Protein AF-E8T2V4-F1 (afdb_monomer_lite)

Secondary structure (DSSP, 8-state):
-HHHHHHHHHHHHHHHHHHHHHHHHHHHHHTS---HHHHHHHHHHHHHHHHHHHHHHHHHHHH-----HHHHHHHHHHHHHHHHHHHHHHHHHHTTT---HHHHHHHHHHHHHHHHHHHHHHHHHHHHHHHHHH--

Organism: Thermovibrio ammonificans (strain DSM 15698 / JCM 12110 / HB-1) (NCBI:txid648996)

Radius of gyration: 16.93 Å; chains: 1; bounding box: 42×22×57 Å

pLDDT: mean 85.55, std 8.96, range [39.84, 93.5]

Sequence (136 aa):
MRFLQGAALYLFVYLVLGLFNSAVMYTAVKFLHITPAVALGLIVVITVVGLFFGFKKSVELFFREEFSDSKLLIACIAQVIGFVVVATTVEELLAPVIKSTKLFQVASVFINFAAFFFTYWLSVRFILLRRRGEAG

Structure (mmCIF, N/CA/C/O backbone):
data_AF-E8T2V4-F1
#
_entry.id   AF-E8T2V4-F1
#
loop_
_atom_site.group_PDB
_atom_site.id
_atom_site.type_symbol
_atom_site.label_atom_id
_atom_site.label_alt_id
_atom_site.label_comp_id
_atom_site.label_asym_id
_atom_site.label_entity_id
_atom_site.label_seq_id
_atom_site.pdbx_PDB_ins_code
_atom_site.Cartn_x
_atom_site.Cartn_y
_atom_site.Cartn_z
_atom_site.occupancy
_atom_site.B_iso_or_equiv
_atom_site.auth_seq_id
_atom_site.auth_comp_id
_atom_site.auth_asym_id
_atom_site.auth_atom_id
_atom_site.pdbx_PDB_model_num
ATOM 1 N N . MET A 1 1 ? -2.095 -11.210 -20.128 1.00 61.25 1 MET A N 1
ATOM 2 C CA . MET A 1 1 ? -1.930 -12.175 -19.013 1.00 61.25 1 MET A CA 1
ATOM 3 C C . MET A 1 1 ? -0.869 -11.750 -17.999 1.00 61.25 1 MET A C 1
ATOM 5 O O . MET A 1 1 ? -1.203 -11.703 -16.827 1.00 61.25 1 MET A O 1
ATOM 9 N N . ARG A 1 2 ? 0.348 -11.360 -18.412 1.00 74.44 2 ARG A N 1
ATOM 10 C CA . ARG A 1 2 ? 1.435 -10.958 -17.488 1.00 74.44 2 ARG A CA 1
ATOM 11 C C . ARG A 1 2 ? 1.063 -9.849 -16.490 1.00 74.44 2 ARG A C 1
ATOM 13 O O . ARG A 1 2 ? 1.352 -9.976 -15.309 1.00 74.44 2 ARG A O 1
ATOM 20 N N . PHE A 1 3 ? 0.333 -8.823 -16.939 1.00 76.75 3 PHE A N 1
ATOM 21 C CA . PHE A 1 3 ? -0.168 -7.758 -16.057 1.00 76.75 3 PHE A CA 1
ATOM 22 C C . PHE A 1 3 ? -1.037 -8.293 -14.906 1.00 76.75 3 PHE A C 1
ATOM 24 O O . PHE A 1 3 ? -0.825 -7.933 -13.755 1.00 76.75 3 PHE A O 1
ATOM 31 N N . LEU A 1 4 ? -1.992 -9.179 -15.214 1.00 80.31 4 LEU A N 1
ATOM 32 C CA . LEU A 1 4 ? -2.907 -9.738 -14.217 1.00 80.31 4 LEU A CA 1
ATOM 33 C C . LEU A 1 4 ? -2.153 -10.582 -13.181 1.00 80.31 4 LEU A C 1
ATOM 35 O O . LEU A 1 4 ? -2.490 -10.542 -12.006 1.00 80.31 4 LEU A O 1
ATOM 39 N N . GLN A 1 5 ? -1.108 -11.298 -13.604 1.00 84.56 5 GLN A N 1
ATOM 40 C CA . GLN A 1 5 ? -0.259 -12.081 -12.704 1.00 84.56 5 GLN A CA 1
ATOM 41 C C . GLN A 1 5 ? 0.581 -11.185 -11.779 1.00 84.56 5 GLN A C 1
ATOM 43 O O . GLN A 1 5 ? 0.657 -11.452 -10.582 1.00 84.56 5 GLN A O 1
ATOM 48 N N . GLY A 1 6 ? 1.139 -10.085 -12.301 1.00 83.69 6 GLY A N 1
ATOM 49 C CA . GLY A 1 6 ? 1.841 -9.086 -11.489 1.00 83.69 6 GLY A CA 1
ATOM 50 C C . GLY A 1 6 ? 0.926 -8.400 -10.478 1.00 83.69 6 GLY A C 1
ATOM 51 O O . GLY A 1 6 ? 1.269 -8.309 -9.296 1.00 83.69 6 GLY A O 1
ATOM 52 N N . ALA A 1 7 ? -0.265 -7.988 -10.909 1.00 85.44 7 ALA A N 1
ATOM 53 C CA . ALA A 1 7 ? -1.263 -7.402 -10.025 1.00 85.44 7 ALA A CA 1
ATOM 54 C C . ALA A 1 7 ? -1.734 -8.396 -8.952 1.00 85.44 7 ALA A C 1
ATOM 56 O O . ALA A 1 7 ? -1.852 -8.021 -7.791 1.00 85.44 7 ALA A O 1
ATOM 57 N N . ALA A 1 8 ? -1.951 -9.665 -9.313 1.00 88.12 8 ALA A N 1
ATOM 58 C CA . ALA A 1 8 ? -2.339 -10.711 -8.371 1.00 88.12 8 ALA A CA 1
ATOM 59 C C . ALA A 1 8 ? -1.249 -10.977 -7.322 1.00 88.12 8 ALA A C 1
ATOM 61 O O . ALA A 1 8 ? -1.565 -11.064 -6.139 1.00 88.12 8 ALA A O 1
ATOM 62 N N . LEU A 1 9 ? 0.029 -11.041 -7.724 1.00 88.56 9 LEU A N 1
ATOM 63 C CA . LEU A 1 9 ? 1.143 -11.169 -6.779 1.00 88.56 9 LEU A CA 1
ATOM 64 C C . LEU A 1 9 ? 1.189 -9.972 -5.824 1.00 88.56 9 LEU A C 1
ATOM 66 O O . LEU A 1 9 ? 1.352 -10.144 -4.620 1.00 88.56 9 LEU A O 1
ATOM 70 N N . TYR A 1 10 ? 1.027 -8.758 -6.350 1.00 90.12 10 TYR A N 1
ATOM 71 C CA . TYR A 1 10 ? 1.107 -7.552 -5.535 1.00 90.12 10 TYR A CA 1
ATOM 72 C C . TYR A 1 10 ? -0.080 -7.414 -4.572 1.00 90.12 10 TYR A C 1
ATOM 74 O O . TYR A 1 10 ? 0.112 -7.090 -3.403 1.00 90.12 10 TYR A O 1
ATOM 82 N N . LEU A 1 11 ? -1.291 -7.756 -5.020 1.00 89.81 11 LEU A N 1
ATOM 83 C CA . LEU A 1 11 ? -2.476 -7.872 -4.165 1.00 89.81 11 LEU A CA 1
ATOM 84 C C . LEU A 1 11 ? -2.308 -8.946 -3.089 1.00 89.81 11 LEU A C 1
ATOM 86 O O . LEU A 1 11 ? -2.729 -8.746 -1.953 1.00 89.81 11 LEU A O 1
ATOM 90 N N . PHE A 1 12 ? -1.682 -10.074 -3.424 1.00 90.12 12 PHE A N 1
ATOM 91 C CA . PHE A 1 12 ? -1.386 -11.120 -2.452 1.00 90.12 12 PHE A CA 1
ATOM 92 C C . PHE A 1 12 ? -0.424 -10.615 -1.369 1.00 90.12 12 PHE A C 1
ATOM 94 O O . PHE A 1 12 ? -0.691 -10.801 -0.184 1.00 90.12 12 PHE A O 1
ATOM 101 N N . VAL A 1 13 ? 0.642 -9.902 -1.753 1.00 90.88 13 VAL A N 1
ATOM 102 C CA . VAL A 1 13 ? 1.554 -9.247 -0.798 1.00 90.88 13 VAL A CA 1
ATOM 103 C C . VAL A 1 13 ? 0.804 -8.238 0.073 1.00 90.88 13 VAL A C 1
ATOM 105 O O . VAL A 1 13 ? 0.971 -8.251 1.291 1.00 90.88 13 VAL A O 1
ATOM 108 N N . TYR A 1 14 ? -0.058 -7.409 -0.520 1.00 90.19 14 TYR A N 1
ATOM 109 C CA . TYR A 1 14 ? -0.887 -6.451 0.215 1.00 90.19 14 TYR A CA 1
ATOM 110 C C . TYR A 1 14 ? -1.796 -7.136 1.249 1.00 90.19 14 TYR A C 1
ATOM 112 O O . TYR A 1 14 ? -1.849 -6.704 2.399 1.00 90.19 14 TYR A O 1
ATOM 120 N N . LEU A 1 15 ? -2.451 -8.244 0.883 1.00 90.75 15 LEU A N 1
ATOM 121 C CA . LEU A 1 15 ? -3.301 -9.012 1.797 1.00 90.75 15 LEU A CA 1
ATOM 122 C C . LEU A 1 15 ? -2.500 -9.618 2.955 1.00 90.75 15 LEU A C 1
ATOM 124 O O . LEU A 1 15 ? -2.912 -9.513 4.111 1.00 90.75 15 LEU A O 1
ATOM 128 N N . VAL A 1 16 ? -1.351 -10.230 2.658 1.00 91.19 16 VAL A N 1
ATOM 129 C CA . VAL A 1 16 ? -0.470 -10.812 3.680 1.00 91.19 16 VAL A CA 1
ATOM 130 C C . VAL A 1 16 ? 0.031 -9.733 4.636 1.00 91.19 16 VAL A C 1
ATOM 132 O O . VAL A 1 16 ? -0.002 -9.942 5.847 1.00 91.19 16 VAL A O 1
ATOM 135 N N . LEU A 1 17 ? 0.424 -8.563 4.122 1.00 91.06 17 LEU A N 1
ATOM 136 C CA . LEU A 1 17 ? 0.805 -7.418 4.951 1.00 91.06 17 LEU A CA 1
ATOM 137 C C . LEU A 1 17 ? -0.362 -6.929 5.812 1.00 91.06 17 LEU A C 1
ATOM 139 O O . LEU A 1 17 ? -0.169 -6.689 6.996 1.00 91.06 17 LEU A O 1
ATOM 143 N N . GLY A 1 18 ? -1.577 -6.838 5.269 1.00 89.06 18 GLY A N 1
ATOM 144 C CA . GLY A 1 18 ? -2.765 -6.454 6.038 1.00 89.06 18 GLY A CA 1
ATOM 145 C C . GLY A 1 18 ? -3.054 -7.407 7.203 1.00 89.06 18 GLY A C 1
ATOM 146 O O . GLY A 1 18 ? -3.276 -6.965 8.333 1.00 89.06 18 GLY A O 1
ATOM 147 N N . LEU A 1 19 ? -2.981 -8.718 6.956 1.00 90.56 19 LEU A N 1
ATOM 148 C CA . LEU A 1 19 ? -3.135 -9.746 7.991 1.00 90.56 19 LEU A CA 1
ATOM 149 C C . LEU A 1 19 ? -2.016 -9.672 9.032 1.00 90.56 19 LEU A C 1
ATOM 151 O O . LEU A 1 19 ? -2.283 -9.709 10.233 1.00 90.56 19 LEU A O 1
ATOM 155 N N . PHE A 1 20 ? -0.771 -9.524 8.578 1.00 91.31 20 PHE A N 1
ATOM 156 C CA . PHE A 1 20 ? 0.385 -9.384 9.452 1.00 91.31 20 PHE A CA 1
ATOM 157 C C . PHE A 1 20 ? 0.265 -8.140 10.340 1.00 91.31 20 PHE A C 1
ATOM 159 O O . PHE A 1 20 ? 0.435 -8.233 11.551 1.00 91.31 20 PHE A O 1
ATOM 166 N N . ASN A 1 21 ? -0.130 -7.001 9.774 1.00 90.81 21 ASN A N 1
ATOM 167 C CA . ASN A 1 21 ? -0.354 -5.757 10.506 1.00 90.81 21 ASN A CA 1
ATOM 168 C C . ASN A 1 21 ? -1.439 -5.913 11.573 1.00 90.81 21 ASN A C 1
ATOM 170 O O . ASN A 1 21 ? -1.271 -5.440 12.696 1.00 90.81 21 ASN A O 1
ATOM 174 N N . SER A 1 22 ? -2.531 -6.610 11.249 1.00 87.56 22 SER A N 1
ATOM 175 C CA . SER A 1 22 ? -3.590 -6.917 12.213 1.00 87.56 22 SER A CA 1
ATOM 176 C C . SER A 1 22 ? -3.075 -7.794 13.361 1.00 87.56 22 SER A C 1
ATOM 178 O O . SER A 1 22 ? -3.313 -7.484 14.530 1.00 87.56 22 SER A O 1
ATOM 180 N N . ALA A 1 23 ? -2.295 -8.836 13.050 1.00 88.81 23 ALA A N 1
ATOM 181 C CA . ALA A 1 23 ? -1.692 -9.720 14.045 1.00 88.81 23 ALA A CA 1
ATOM 182 C C . ALA A 1 23 ? -0.679 -8.992 14.943 1.00 88.81 23 ALA A C 1
ATOM 184 O O . ALA A 1 23 ? -0.702 -9.171 16.164 1.00 88.81 23 ALA A O 1
ATOM 185 N N . VAL A 1 24 ? 0.174 -8.141 14.365 1.00 88.75 24 VAL A N 1
ATOM 186 C CA . VAL A 1 24 ? 1.134 -7.310 15.105 1.00 88.75 24 VAL A CA 1
ATOM 187 C C . VAL A 1 24 ? 0.397 -6.338 16.016 1.00 88.75 24 VAL A C 1
ATOM 189 O O . VAL A 1 24 ? 0.716 -6.277 17.199 1.00 88.75 24 VAL A O 1
ATOM 192 N N . MET A 1 25 ? -0.618 -5.631 15.511 1.00 89.88 25 MET A N 1
ATOM 193 C CA . MET A 1 25 ? -1.402 -4.685 16.309 1.00 89.88 25 MET A CA 1
ATOM 194 C C . MET A 1 25 ? -2.092 -5.383 17.486 1.00 89.88 25 MET A C 1
ATOM 196 O O . MET A 1 25 ? -1.974 -4.942 18.629 1.00 89.88 25 MET A O 1
ATOM 200 N N . TYR A 1 26 ? -2.764 -6.508 17.228 1.00 89.06 26 TYR A N 1
ATOM 201 C CA . TYR A 1 26 ? -3.408 -7.299 18.274 1.00 89.06 26 TYR A CA 1
ATOM 202 C C . TYR A 1 26 ? -2.394 -7.786 19.316 1.00 89.06 26 TYR A C 1
ATOM 204 O O . TYR A 1 26 ? -2.646 -7.686 20.516 1.00 89.06 26 TYR A O 1
ATOM 212 N N . THR A 1 27 ? -1.226 -8.259 18.874 1.00 88.00 27 THR A N 1
ATOM 213 C CA . THR A 1 27 ? -0.203 -8.797 19.776 1.00 88.00 27 THR A CA 1
ATOM 214 C C . THR A 1 27 ? 0.460 -7.705 20.616 1.00 88.00 27 THR A C 1
ATOM 216 O O . THR A 1 27 ? 0.612 -7.857 21.829 1.00 88.00 27 THR A O 1
ATOM 219 N N . ALA A 1 28 ? 0.804 -6.579 19.990 1.00 88.19 28 ALA A N 1
ATOM 220 C CA . ALA A 1 28 ? 1.444 -5.438 20.633 1.00 88.19 28 ALA A CA 1
ATOM 221 C C . ALA A 1 28 ? 0.563 -4.817 21.723 1.00 88.19 28 ALA A C 1
ATOM 223 O O . ALA A 1 28 ? 1.041 -4.546 22.824 1.00 88.19 28 ALA A O 1
ATOM 224 N N . VAL A 1 29 ? -0.730 -4.639 21.441 1.00 87.44 29 VAL A N 1
ATOM 225 C CA . VAL A 1 29 ? -1.666 -4.039 22.399 1.00 87.44 29 VAL A CA 1
ATOM 226 C C . VAL A 1 29 ? -2.045 -5.036 23.494 1.00 87.44 29 VAL A C 1
ATOM 228 O O . VAL A 1 29 ? -2.022 -4.684 24.670 1.00 87.44 29 VAL A O 1
ATOM 231 N N . LYS A 1 30 ? -2.375 -6.284 23.135 1.00 86.38 30 LYS A N 1
ATOM 232 C CA . LYS A 1 30 ? -2.931 -7.254 24.090 1.00 86.38 30 LYS A CA 1
ATOM 233 C C . LYS A 1 30 ? -1.887 -7.933 24.975 1.00 86.38 30 LYS A C 1
ATOM 235 O O . LYS A 1 30 ? -2.181 -8.200 26.134 1.00 86.38 30 LYS A O 1
ATOM 240 N N . PHE A 1 31 ? -0.708 -8.255 24.443 1.00 87.88 31 PHE A N 1
ATOM 241 C CA . PHE A 1 31 ? 0.313 -8.996 25.195 1.00 87.88 31 PHE A CA 1
ATOM 242 C C . PHE A 1 31 ? 1.447 -8.097 25.687 1.00 87.88 31 PHE A C 1
ATOM 244 O O . PHE A 1 31 ? 1.933 -8.283 26.798 1.00 87.88 31 PHE A O 1
ATOM 251 N N . LEU A 1 32 ? 1.857 -7.111 24.886 1.00 84.75 32 LEU A N 1
ATOM 252 C CA . LEU A 1 32 ? 3.028 -6.278 25.185 1.00 84.75 32 LEU A CA 1
ATOM 253 C C . LEU A 1 32 ? 2.674 -4.929 25.833 1.00 84.75 32 LEU A C 1
ATOM 255 O O . LEU A 1 32 ? 3.582 -4.218 26.249 1.00 84.75 32 LEU A O 1
ATOM 259 N N . HIS A 1 33 ? 1.383 -4.581 25.938 1.00 87.75 33 HIS A N 1
ATOM 260 C CA . HIS A 1 33 ? 0.892 -3.301 26.478 1.00 87.75 33 HIS A CA 1
ATOM 261 C C . HIS A 1 33 ? 1.558 -2.070 25.833 1.00 87.75 33 HIS A C 1
ATOM 263 O O . HIS A 1 33 ? 1.684 -1.011 26.449 1.00 87.75 33 HIS A O 1
ATOM 269 N N . ILE A 1 34 ? 1.993 -2.204 24.577 1.00 87.19 34 ILE A N 1
ATOM 270 C CA . ILE A 1 34 ? 2.617 -1.118 23.824 1.00 87.19 34 ILE A CA 1
ATOM 271 C C . ILE A 1 34 ? 1.524 -0.141 23.395 1.00 87.19 34 ILE A C 1
ATOM 273 O O . ILE A 1 34 ? 0.469 -0.543 22.900 1.00 87.19 34 ILE A O 1
ATOM 277 N N . THR A 1 35 ? 1.793 1.157 23.537 1.00 88.31 35 THR A N 1
ATOM 278 C CA . THR A 1 35 ? 0.881 2.207 23.083 1.00 88.31 35 THR A CA 1
ATOM 279 C C . THR A 1 35 ? 0.587 2.045 21.584 1.00 88.31 35 THR A C 1
ATOM 281 O O . THR A 1 35 ? 1.537 1.933 20.800 1.00 88.31 35 THR A O 1
ATOM 284 N N . PRO A 1 36 ? -0.685 2.106 21.139 1.00 85.88 36 PRO A N 1
ATOM 285 C CA . PRO A 1 36 ? -1.052 1.909 19.733 1.00 85.88 36 PRO A CA 1
ATOM 286 C C . PRO A 1 36 ? -0.260 2.781 18.750 1.00 85.88 36 PRO A C 1
ATOM 288 O O . PRO A 1 36 ? 0.077 2.329 17.662 1.00 85.88 36 PRO A O 1
ATOM 291 N N . ALA A 1 37 ? 0.108 4.002 19.150 1.00 87.56 37 ALA A N 1
ATOM 292 C CA . ALA A 1 37 ? 0.928 4.905 18.342 1.00 87.56 37 ALA A CA 1
ATOM 293 C C . ALA A 1 37 ? 2.315 4.327 17.996 1.00 87.56 37 ALA A C 1
ATOM 295 O O . ALA A 1 37 ? 2.774 4.454 16.862 1.00 87.56 37 ALA A O 1
ATOM 296 N N . VAL A 1 38 ? 2.970 3.653 18.947 1.00 86.31 38 VAL A N 1
ATOM 297 C CA . VAL A 1 38 ? 4.296 3.047 18.738 1.00 86.31 38 VAL A CA 1
ATOM 298 C C . VAL A 1 38 ? 4.180 1.820 17.831 1.00 86.31 38 VAL A C 1
ATOM 300 O O . VAL 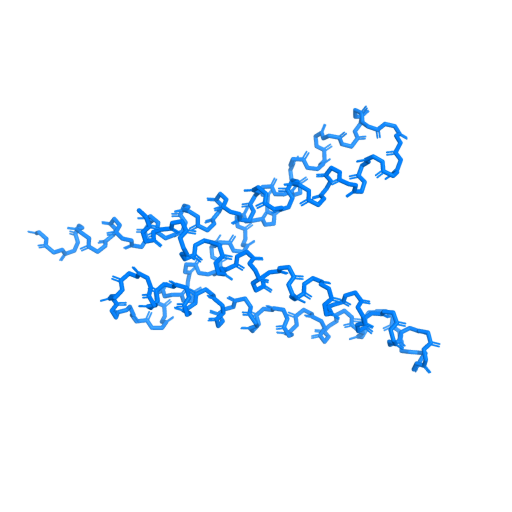A 1 38 ? 4.975 1.655 16.906 1.00 86.31 38 VAL A O 1
ATOM 303 N N . ALA A 1 39 ? 3.147 0.998 18.039 1.00 87.12 39 ALA A N 1
ATOM 304 C CA . ALA A 1 39 ? 2.861 -0.150 17.180 1.00 87.12 39 ALA A CA 1
ATOM 305 C C . ALA A 1 39 ? 2.559 0.279 15.732 1.00 87.12 39 ALA A C 1
ATOM 307 O O . ALA A 1 39 ? 3.062 -0.335 14.793 1.00 87.12 39 ALA A O 1
ATOM 308 N N . LEU A 1 40 ? 1.807 1.370 15.545 1.00 88.00 40 LEU A N 1
ATOM 309 C CA . LEU A 1 40 ? 1.534 1.949 14.228 1.00 88.00 40 LEU A CA 1
ATOM 310 C C . LEU A 1 40 ? 2.810 2.399 13.520 1.00 88.00 40 LEU A C 1
ATOM 312 O O . LEU A 1 40 ? 2.969 2.098 12.341 1.00 88.00 40 LEU A O 1
ATOM 316 N N . GLY A 1 41 ? 3.732 3.066 14.221 1.00 87.69 41 GLY A N 1
ATOM 317 C CA . GLY A 1 41 ? 5.010 3.478 13.635 1.00 87.69 41 GLY A CA 1
ATOM 318 C C . GLY A 1 41 ? 5.786 2.294 13.051 1.00 87.69 41 GLY A C 1
ATOM 319 O O . GLY A 1 41 ? 6.217 2.340 11.899 1.00 87.69 41 GLY A O 1
ATOM 320 N N . LEU A 1 42 ? 5.884 1.194 13.805 1.00 87.31 42 LEU A N 1
ATOM 321 C CA . LEU A 1 42 ? 6.525 -0.040 13.343 1.00 87.31 42 LEU A CA 1
ATOM 322 C C . LEU A 1 42 ? 5.793 -0.647 12.134 1.00 87.31 42 LEU A C 1
ATOM 324 O O . LEU A 1 42 ? 6.418 -0.997 11.132 1.00 87.31 42 LEU A O 1
ATOM 328 N N . ILE A 1 43 ? 4.464 -0.747 12.219 1.00 90.56 43 ILE A N 1
ATOM 329 C CA . ILE A 1 43 ? 3.610 -1.300 11.163 1.00 90.56 43 ILE A CA 1
ATOM 330 C C . ILE A 1 43 ? 3.772 -0.514 9.861 1.00 90.56 43 ILE A C 1
ATOM 332 O O . ILE A 1 43 ? 3.923 -1.119 8.800 1.00 90.56 43 ILE A O 1
ATOM 336 N N . VAL A 1 44 ? 3.779 0.819 9.923 1.00 88.31 44 VAL A N 1
ATOM 337 C CA . VAL A 1 44 ? 3.944 1.679 8.744 1.00 88.31 44 VAL A CA 1
ATOM 338 C C . VAL A 1 44 ? 5.281 1.403 8.069 1.00 88.31 44 VAL A C 1
ATOM 340 O O . VAL A 1 44 ? 5.309 1.181 6.860 1.00 88.31 44 VAL A O 1
ATOM 343 N N . VAL A 1 45 ? 6.374 1.343 8.834 1.00 87.81 45 VAL A N 1
ATOM 344 C CA . VAL A 1 45 ? 7.713 1.074 8.288 1.00 87.81 45 VAL A CA 1
ATOM 345 C C . VAL A 1 45 ? 7.752 -0.288 7.589 1.00 87.81 45 VAL A C 1
ATOM 347 O O . VAL A 1 45 ? 8.159 -0.372 6.431 1.00 87.81 45 VAL A O 1
ATOM 350 N N . ILE A 1 46 ? 7.266 -1.344 8.250 1.00 88.06 46 ILE A N 1
ATOM 351 C CA . ILE A 1 46 ? 7.224 -2.700 7.678 1.00 88.06 46 ILE A CA 1
ATOM 352 C C . ILE A 1 46 ? 6.361 -2.732 6.413 1.00 88.06 46 ILE A C 1
ATOM 354 O O . ILE A 1 46 ? 6.751 -3.327 5.409 1.00 88.06 46 ILE A O 1
ATOM 358 N N . THR A 1 47 ? 5.210 -2.060 6.438 1.00 89.25 47 THR A N 1
ATOM 359 C CA . THR A 1 47 ? 4.268 -2.032 5.315 1.00 89.25 47 THR A CA 1
ATOM 360 C C . THR A 1 47 ? 4.860 -1.314 4.113 1.00 89.25 47 THR A C 1
ATOM 362 O O . THR A 1 47 ? 4.804 -1.847 3.012 1.00 89.25 47 THR A O 1
ATOM 365 N N . VAL A 1 48 ? 5.464 -0.139 4.300 1.00 88.62 48 VAL A N 1
ATOM 366 C CA . VAL A 1 48 ? 6.077 0.630 3.204 1.00 88.62 48 VAL A CA 1
ATOM 367 C C . VAL A 1 48 ? 7.201 -0.170 2.549 1.00 88.62 48 VAL A C 1
ATOM 369 O O . VAL A 1 48 ? 7.253 -0.271 1.323 1.00 88.62 48 VAL A O 1
ATOM 372 N N . VAL A 1 49 ? 8.063 -0.791 3.356 1.00 89.94 49 VAL A N 1
ATOM 373 C CA . VAL A 1 49 ? 9.154 -1.634 2.853 1.00 89.94 49 VAL A CA 1
ATOM 374 C C . VAL A 1 49 ? 8.599 -2.852 2.108 1.00 89.94 49 VAL A C 1
ATOM 376 O O . VAL A 1 49 ? 9.000 -3.119 0.974 1.00 89.94 49 VAL A O 1
ATOM 379 N N . GLY A 1 50 ? 7.640 -3.564 2.703 1.00 90.81 50 GLY A N 1
ATOM 380 C CA . GLY A 1 50 ? 7.011 -4.737 2.098 1.00 90.81 50 GLY A CA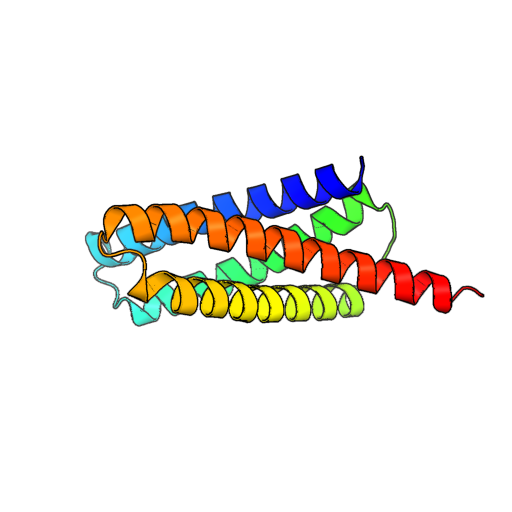 1
ATOM 381 C C . GLY A 1 50 ? 6.294 -4.420 0.785 1.00 90.81 50 GLY A C 1
ATOM 382 O O . GLY A 1 50 ? 6.425 -5.169 -0.184 1.00 90.81 50 GLY A O 1
ATOM 383 N N . LEU A 1 51 ? 5.597 -3.284 0.718 1.00 91.81 51 LEU A N 1
ATOM 384 C CA . LEU A 1 51 ? 4.944 -2.804 -0.497 1.00 91.81 51 LEU A CA 1
ATOM 385 C C . LEU A 1 51 ? 5.958 -2.473 -1.587 1.00 91.81 51 LEU A C 1
ATOM 387 O O . LEU A 1 51 ? 5.789 -2.921 -2.717 1.00 91.81 51 LEU A O 1
ATOM 391 N N . PHE A 1 52 ? 7.048 -1.773 -1.266 1.00 91.56 52 PHE A N 1
ATOM 392 C CA . PHE A 1 52 ? 8.075 -1.469 -2.261 1.00 91.56 52 PHE A CA 1
ATOM 393 C C . PHE A 1 52 ? 8.703 -2.740 -2.849 1.00 91.56 52 PHE A C 1
ATOM 395 O O . PHE A 1 52 ? 8.783 -2.885 -4.071 1.00 91.56 52 PHE A O 1
ATOM 402 N N . PHE A 1 53 ? 9.093 -3.699 -2.003 1.00 90.75 53 PHE A N 1
ATOM 403 C CA . PHE A 1 53 ? 9.645 -4.970 -2.479 1.00 90.75 53 PHE A CA 1
ATOM 404 C C . PHE A 1 53 ? 8.618 -5.797 -3.259 1.00 90.75 53 PHE A C 1
ATOM 406 O O . PHE A 1 53 ? 8.962 -6.374 -4.292 1.00 90.75 53 PHE A O 1
ATOM 413 N N . GLY A 1 54 ? 7.358 -5.820 -2.815 1.00 89.94 54 GLY A N 1
ATOM 414 C CA . GLY A 1 54 ? 6.261 -6.473 -3.528 1.00 89.94 54 GLY A CA 1
ATOM 415 C C . GLY A 1 54 ? 6.024 -5.864 -4.909 1.00 89.94 54 GLY A C 1
ATOM 416 O O . GLY A 1 54 ? 5.899 -6.595 -5.892 1.00 89.94 54 GLY A O 1
ATOM 417 N N . PHE A 1 55 ? 6.032 -4.534 -5.001 1.00 89.56 55 PHE A N 1
ATOM 418 C CA . PHE A 1 55 ? 5.888 -3.797 -6.252 1.00 89.56 55 PHE A CA 1
ATOM 419 C C . PHE A 1 55 ? 7.058 -4.086 -7.194 1.00 89.56 55 PHE A C 1
ATOM 421 O O . PHE A 1 55 ? 6.844 -4.495 -8.336 1.00 89.56 55 PHE A O 1
ATOM 428 N N . LYS A 1 56 ? 8.297 -3.958 -6.699 1.00 89.75 56 LYS A N 1
ATOM 429 C CA . LYS A 1 56 ? 9.519 -4.259 -7.455 1.00 89.75 56 LYS A CA 1
ATOM 430 C C . LYS A 1 56 ? 9.488 -5.683 -8.005 1.00 89.75 56 LYS A C 1
ATOM 432 O O . LYS A 1 56 ? 9.628 -5.869 -9.211 1.00 89.75 56 LYS A O 1
ATOM 437 N N . LYS A 1 57 ? 9.213 -6.684 -7.161 1.00 88.75 57 LYS A N 1
ATOM 438 C CA . LYS A 1 57 ? 9.146 -8.088 -7.595 1.00 88.75 57 LYS A CA 1
ATOM 439 C C . LYS A 1 57 ? 8.018 -8.363 -8.574 1.00 88.75 57 LYS A C 1
ATOM 441 O O . LYS A 1 57 ? 8.218 -9.109 -9.528 1.00 88.75 57 LYS A O 1
ATOM 446 N N . SER A 1 58 ? 6.862 -7.739 -8.383 1.00 89.12 58 SER A N 1
ATOM 447 C CA . SER A 1 58 ? 5.750 -7.818 -9.324 1.00 89.12 58 SER A CA 1
ATOM 448 C C . SER A 1 58 ? 6.132 -7.292 -10.714 1.00 89.12 58 SER A C 1
ATOM 450 O O . SER A 1 58 ? 5.840 -7.936 -11.724 1.00 89.12 58 SER A O 1
ATOM 452 N N . VAL A 1 59 ? 6.836 -6.160 -10.784 1.00 85.88 59 VAL A N 1
ATOM 453 C CA . VAL A 1 59 ? 7.263 -5.586 -12.063 1.00 85.88 59 VAL A CA 1
ATOM 454 C C . VAL A 1 59 ? 8.383 -6.416 -12.706 1.00 85.88 59 VAL A C 1
ATOM 456 O O . VAL A 1 59 ? 8.258 -6.810 -13.865 1.00 85.88 59 VAL A O 1
ATOM 459 N N . GLU A 1 60 ? 9.436 -6.753 -11.957 1.00 84.69 60 GLU A N 1
ATOM 460 C CA . GLU A 1 60 ? 10.581 -7.541 -12.446 1.00 84.69 60 GLU A CA 1
ATOM 461 C C . GLU A 1 60 ? 10.146 -8.891 -13.035 1.00 84.69 60 GLU A C 1
ATOM 463 O O . GLU A 1 60 ? 10.510 -9.243 -14.161 1.00 84.69 60 GLU A O 1
ATOM 468 N N . LEU A 1 61 ? 9.333 -9.645 -12.287 1.00 81.75 61 LEU A N 1
ATOM 469 C CA . LEU A 1 61 ? 9.009 -11.032 -12.617 1.00 81.75 61 LEU A CA 1
ATOM 470 C C . LEU A 1 61 ? 8.096 -11.142 -13.845 1.00 81.75 61 LEU A C 1
ATOM 472 O O . LEU A 1 61 ? 8.229 -12.072 -14.645 1.00 81.75 61 LEU A O 1
ATOM 476 N N . PHE A 1 62 ? 7.171 -10.193 -14.011 1.00 81.19 62 PHE A N 1
ATOM 477 C CA . PHE A 1 62 ? 6.124 -10.286 -15.028 1.00 81.19 62 PHE A CA 1
ATOM 478 C C . PHE A 1 62 ? 6.326 -9.367 -16.226 1.00 81.19 62 PHE A C 1
ATOM 480 O O . PHE A 1 62 ? 5.798 -9.669 -17.298 1.00 81.19 62 PHE A O 1
ATOM 487 N N . PHE A 1 63 ? 7.112 -8.299 -16.106 1.00 73.12 63 PHE A N 1
ATOM 488 C CA . PHE A 1 63 ? 7.418 -7.433 -17.243 1.00 73.12 63 PHE A CA 1
ATOM 489 C C . PHE A 1 63 ? 8.779 -7.749 -17.865 1.00 73.12 63 PHE A C 1
ATOM 491 O O . PHE A 1 63 ? 8.962 -7.424 -19.032 1.00 73.12 63 PHE A O 1
ATOM 498 N N . ARG A 1 64 ? 9.669 -8.492 -17.173 1.00 65.62 64 ARG A N 1
ATOM 499 C CA . ARG A 1 64 ? 11.032 -8.832 -17.646 1.00 65.62 64 ARG A CA 1
ATOM 500 C C . ARG A 1 64 ? 11.802 -7.602 -18.144 1.00 65.62 64 ARG A C 1
ATOM 502 O O . ARG A 1 64 ? 12.590 -7.684 -19.081 1.00 65.62 64 ARG A O 1
ATOM 509 N N . GLU A 1 65 ? 11.530 -6.456 -17.537 1.00 67.56 65 GLU A N 1
ATOM 510 C CA . GLU A 1 65 ? 12.167 -5.188 -17.852 1.00 67.56 65 GLU A CA 1
ATOM 511 C C . GLU A 1 65 ? 12.969 -4.744 -16.632 1.00 67.56 65 GLU A C 1
ATOM 513 O O . GLU A 1 65 ? 12.431 -4.651 -15.527 1.00 67.56 65 GLU A O 1
ATOM 518 N N . GLU A 1 66 ? 14.257 -4.476 -16.836 1.00 67.19 66 GLU A N 1
ATOM 519 C CA . GLU A 1 66 ? 15.093 -3.841 -15.824 1.00 67.19 66 GLU A CA 1
ATOM 520 C C . GLU A 1 66 ? 14.761 -2.350 -15.783 1.00 67.19 66 GLU A C 1
ATOM 522 O O . GLU A 1 66 ? 15.124 -1.571 -16.668 1.00 67.19 66 GLU A O 1
ATOM 527 N N . PHE A 1 67 ? 14.017 -1.955 -14.755 1.00 75.00 67 PHE A N 1
ATOM 528 C CA . PHE A 1 67 ? 13.814 -0.555 -14.418 1.00 75.00 67 PHE A CA 1
ATOM 529 C C . PHE A 1 67 ? 14.827 -0.139 -13.357 1.00 75.00 67 PHE A C 1
ATOM 531 O O . PHE A 1 67 ? 15.121 -0.894 -12.436 1.00 75.00 67 PHE A O 1
ATOM 538 N N . SER A 1 68 ? 15.322 1.095 -13.457 1.00 82.69 68 SER A N 1
ATOM 539 C CA . SER A 1 68 ? 16.108 1.699 -12.380 1.00 82.69 68 SER A CA 1
ATOM 540 C C . SER A 1 68 ? 15.289 1.746 -11.085 1.00 82.69 68 SER A C 1
ATOM 542 O O . SER A 1 68 ? 14.115 2.137 -11.105 1.00 82.69 68 SER A O 1
ATOM 544 N N . ASP A 1 69 ? 15.929 1.417 -9.961 1.00 82.62 69 ASP A N 1
ATOM 545 C CA . ASP A 1 69 ? 15.317 1.432 -8.628 1.00 82.62 69 ASP A CA 1
ATOM 546 C C . ASP A 1 69 ? 14.654 2.777 -8.301 1.00 82.62 69 ASP A C 1
ATOM 548 O O . ASP A 1 69 ? 13.571 2.805 -7.718 1.00 82.62 69 ASP A O 1
ATOM 552 N N . SER A 1 70 ? 15.223 3.898 -8.756 1.00 84.75 70 SER A N 1
ATOM 553 C CA . SER A 1 70 ? 14.634 5.227 -8.560 1.00 84.75 70 SER A CA 1
ATOM 554 C C . SER A 1 70 ? 13.306 5.401 -9.306 1.00 84.75 70 SER A C 1
ATOM 556 O O . SER A 1 70 ? 12.365 5.975 -8.760 1.00 84.75 70 SER A O 1
ATOM 558 N N . LYS A 1 71 ? 13.190 4.880 -10.539 1.00 84.69 71 LYS A N 1
ATOM 559 C CA . LYS A 1 71 ? 11.938 4.940 -11.319 1.00 84.69 71 LYS A CA 1
ATOM 560 C C . LYS A 1 71 ? 10.855 4.067 -10.669 1.00 84.69 71 LYS A C 1
ATOM 562 O O . LYS A 1 71 ? 9.707 4.499 -10.571 1.00 84.69 71 LYS A O 1
ATOM 567 N N . LEU A 1 72 ? 11.224 2.876 -10.185 1.00 87.06 72 LEU A N 1
ATOM 568 C CA . LEU A 1 72 ? 10.313 1.981 -9.459 1.00 87.06 72 LEU A CA 1
ATOM 569 C C . LEU A 1 72 ? 9.844 2.592 -8.138 1.00 87.06 72 LEU A C 1
ATOM 571 O O . LEU A 1 72 ? 8.658 2.522 -7.826 1.00 87.06 72 LEU A O 1
ATOM 575 N N . LEU A 1 73 ? 10.749 3.230 -7.393 1.00 88.12 73 LEU A N 1
ATOM 576 C CA . LEU A 1 73 ? 10.426 3.893 -6.133 1.00 88.12 73 LEU A CA 1
ATOM 577 C C . LEU A 1 73 ? 9.421 5.025 -6.340 1.00 88.12 73 LEU A C 1
ATOM 579 O O . LEU A 1 73 ? 8.400 5.057 -5.660 1.00 88.12 73 LEU A O 1
ATOM 583 N N . ILE A 1 74 ? 9.658 5.908 -7.315 1.00 87.94 74 ILE A N 1
ATOM 584 C CA . ILE A 1 74 ? 8.738 7.012 -7.626 1.00 87.94 74 ILE A CA 1
ATOM 585 C C . ILE A 1 74 ? 7.356 6.476 -8.011 1.00 87.94 74 ILE A C 1
ATOM 587 O O . ILE A 1 74 ? 6.342 6.994 -7.548 1.00 87.94 74 ILE A O 1
ATOM 591 N N . ALA A 1 75 ? 7.295 5.421 -8.824 1.00 89.19 75 ALA A N 1
ATOM 592 C CA . ALA A 1 75 ? 6.023 4.837 -9.230 1.00 89.19 75 ALA A CA 1
ATOM 593 C C . ALA A 1 75 ? 5.291 4.123 -8.087 1.00 89.19 75 ALA A C 1
ATOM 595 O O . ALA A 1 75 ? 4.064 4.193 -8.018 1.00 89.19 75 ALA A O 1
ATOM 596 N N . CYS A 1 76 ? 6.029 3.472 -7.186 1.00 90.94 76 CYS A N 1
ATOM 597 C CA . CYS A 1 76 ? 5.479 2.887 -5.969 1.00 90.94 76 CYS A CA 1
ATOM 598 C C . CYS A 1 76 ? 4.924 3.978 -5.044 1.00 90.94 76 CYS A C 1
ATOM 600 O O . CYS A 1 76 ? 3.811 3.848 -4.549 1.00 90.94 76 CYS A O 1
ATOM 602 N N . ILE A 1 77 ? 5.649 5.085 -4.854 1.00 90.00 77 ILE A N 1
ATOM 603 C CA . ILE A 1 77 ? 5.180 6.229 -4.059 1.00 90.00 77 ILE A CA 1
ATOM 604 C C . ILE A 1 77 ? 3.912 6.823 -4.681 1.00 90.00 77 ILE A C 1
ATOM 606 O O . ILE A 1 77 ? 2.913 6.997 -3.987 1.00 90.00 77 ILE A O 1
ATOM 610 N N . ALA A 1 78 ? 3.911 7.069 -5.993 1.00 90.31 78 ALA A N 1
ATOM 611 C CA . ALA A 1 78 ? 2.736 7.563 -6.707 1.00 90.31 78 ALA A CA 1
ATOM 612 C C . ALA A 1 78 ? 1.546 6.595 -6.599 1.00 90.31 78 ALA A C 1
ATOM 614 O O . ALA A 1 78 ? 0.412 7.032 -6.413 1.00 90.31 78 ALA A O 1
ATOM 615 N N . GLN A 1 79 ? 1.808 5.284 -6.656 1.00 92.56 79 GLN A N 1
ATOM 616 C CA . GLN A 1 79 ? 0.793 4.251 -6.464 1.00 92.56 79 GLN A CA 1
ATOM 617 C C . GLN A 1 79 ? 0.197 4.311 -5.060 1.00 92.56 79 GLN A C 1
ATOM 619 O O . GLN A 1 79 ? -1.020 4.302 -4.938 1.00 92.56 79 GLN A O 1
ATOM 624 N N . VAL A 1 80 ? 1.028 4.384 -4.017 1.00 90.44 80 VAL A N 1
ATOM 625 C CA . VAL A 1 80 ? 0.577 4.426 -2.619 1.00 90.44 80 VAL A CA 1
ATOM 626 C C . VAL A 1 80 ? -0.212 5.703 -2.337 1.00 90.44 80 VAL A C 1
ATOM 628 O O . VAL A 1 80 ? -1.282 5.628 -1.744 1.00 90.44 80 VAL A O 1
ATOM 631 N N . ILE A 1 81 ? 0.260 6.862 -2.805 1.00 91.75 81 ILE A N 1
ATOM 632 C CA . ILE A 1 81 ? -0.467 8.131 -2.658 1.00 91.75 81 ILE A CA 1
ATOM 633 C C . ILE A 1 81 ? -1.813 8.053 -3.385 1.00 91.75 81 ILE A C 1
ATOM 635 O O . ILE A 1 81 ? -2.848 8.360 -2.798 1.00 91.75 81 ILE A O 1
ATOM 639 N N . GLY A 1 82 ? -1.815 7.598 -4.642 1.00 91.56 82 GLY A N 1
ATOM 640 C CA . GLY A 1 82 ? -3.041 7.433 -5.419 1.00 91.56 82 GLY A CA 1
ATOM 641 C C . GLY A 1 82 ? -4.005 6.440 -4.774 1.00 91.56 82 GLY A C 1
ATOM 642 O O . GLY A 1 82 ? -5.204 6.689 -4.738 1.00 91.56 82 GLY A O 1
ATOM 643 N N . PHE A 1 83 ? -3.486 5.341 -4.226 1.00 93.50 83 PHE A N 1
ATOM 644 C CA . PHE A 1 83 ? -4.260 4.359 -3.474 1.00 93.50 83 PHE A CA 1
ATOM 645 C C . PHE A 1 83 ? -4.952 5.000 -2.278 1.00 93.50 83 PHE A C 1
ATOM 647 O O . PHE A 1 83 ? -6.168 4.881 -2.177 1.00 93.50 83 PHE A O 1
ATOM 654 N N . VAL A 1 84 ? -4.201 5.701 -1.423 1.00 91.50 84 VAL A N 1
ATOM 655 C CA . VAL A 1 84 ? -4.757 6.353 -0.233 1.00 91.50 84 VAL A CA 1
ATOM 656 C C . VAL A 1 84 ? -5.853 7.329 -0.639 1.00 91.50 84 VAL A C 1
ATOM 658 O O . VAL A 1 84 ? -6.966 7.201 -0.151 1.00 91.50 84 VAL A O 1
ATOM 661 N N . VAL A 1 85 ? -5.578 8.229 -1.587 1.00 93.44 85 VAL A N 1
ATOM 662 C CA . VAL A 1 85 ? -6.552 9.238 -2.031 1.00 93.44 85 VAL A CA 1
ATOM 663 C C . VAL A 1 85 ? -7.818 8.594 -2.601 1.00 93.44 85 VAL A C 1
ATOM 665 O O . VAL A 1 85 ? -8.923 8.995 -2.244 1.00 93.44 85 VAL A O 1
ATOM 668 N N . VAL A 1 86 ? -7.687 7.600 -3.485 1.00 92.44 86 VAL A N 1
ATOM 669 C CA . VAL A 1 86 ? -8.847 6.945 -4.111 1.00 92.44 86 VAL A CA 1
ATOM 670 C C . VAL A 1 86 ? -9.648 6.157 -3.080 1.00 92.44 86 VAL A C 1
ATOM 672 O O . VAL A 1 86 ? -10.871 6.269 -3.057 1.00 92.44 86 VAL A O 1
ATOM 675 N N . ALA A 1 87 ? -8.980 5.382 -2.224 1.00 92.00 87 ALA A N 1
ATOM 676 C CA . ALA A 1 87 ? -9.647 4.581 -1.209 1.00 92.00 87 ALA A CA 1
ATOM 677 C C . ALA A 1 87 ? -10.401 5.466 -0.210 1.00 92.00 87 ALA A C 1
ATOM 679 O O . ALA A 1 87 ? -11.599 5.262 -0.023 1.00 92.00 87 ALA A O 1
ATOM 680 N N . THR A 1 88 ? -9.752 6.493 0.352 1.00 91.19 88 THR A N 1
ATOM 681 C CA . THR A 1 88 ? -10.391 7.389 1.328 1.00 91.19 88 THR A CA 1
ATOM 682 C C . THR A 1 88 ? -11.548 8.162 0.710 1.00 91.19 88 THR A C 1
ATOM 684 O O . THR A 1 88 ? -12.618 8.217 1.302 1.00 91.19 88 THR A O 1
ATOM 687 N N . THR A 1 89 ? -11.387 8.684 -0.511 1.00 93.00 89 THR A N 1
ATOM 688 C CA . THR A 1 89 ? -12.464 9.412 -1.204 1.00 93.00 89 THR A CA 1
ATOM 689 C C . THR A 1 89 ? -13.686 8.518 -1.414 1.00 93.00 89 THR A C 1
ATOM 691 O O . THR A 1 89 ? -14.817 8.931 -1.170 1.00 93.00 89 THR A O 1
ATOM 694 N N . VAL A 1 90 ? -13.483 7.276 -1.862 1.00 91.56 90 VAL A N 1
ATOM 695 C CA . VAL A 1 90 ? -14.590 6.339 -2.098 1.00 91.56 90 VAL A CA 1
ATOM 696 C C . VAL A 1 90 ? -15.252 5.927 -0.781 1.00 91.56 90 VAL A C 1
ATOM 698 O O . VAL A 1 90 ? -16.480 5.867 -0.713 1.00 91.56 90 VAL A O 1
ATOM 701 N N . GLU A 1 91 ? -14.472 5.683 0.272 1.00 90.56 91 GLU A N 1
ATOM 702 C CA . GLU A 1 91 ? -14.996 5.364 1.604 1.00 90.56 91 GLU A CA 1
ATOM 703 C C . GLU A 1 91 ? -15.805 6.519 2.206 1.00 90.56 91 GLU A C 1
ATOM 705 O O . GLU A 1 91 ? -16.904 6.282 2.706 1.00 90.56 91 GLU A O 1
ATOM 710 N N . GLU A 1 92 ? -15.327 7.761 2.109 1.00 90.94 92 GLU A N 1
ATOM 711 C CA . GLU A 1 92 ? -16.035 8.954 2.593 1.00 90.94 92 GLU A CA 1
ATOM 712 C C . GLU A 1 92 ? -17.369 9.167 1.869 1.00 90.94 92 GLU A C 1
ATOM 714 O O . GLU A 1 92 ? -18.376 9.491 2.501 1.00 90.94 92 GLU A O 1
ATOM 719 N N . LEU A 1 93 ? -17.411 8.920 0.557 1.00 91.38 93 LEU A N 1
ATOM 720 C CA . LEU A 1 93 ? -18.643 9.005 -0.233 1.00 91.38 93 LEU A CA 1
ATOM 721 C C . LEU A 1 93 ? -19.657 7.908 0.132 1.00 91.38 93 LEU A C 1
ATOM 723 O O . LEU A 1 93 ? -20.866 8.132 0.056 1.00 91.38 93 LEU A O 1
ATOM 727 N N . LEU A 1 94 ? -19.185 6.724 0.532 1.00 87.94 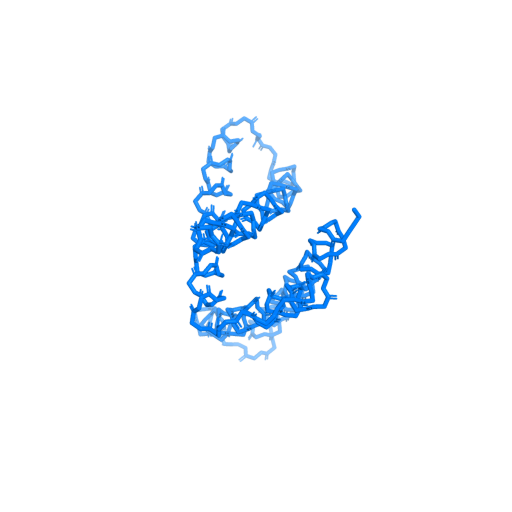94 LEU A N 1
ATOM 728 C CA . LEU A 1 94 ? -20.029 5.580 0.900 1.00 87.94 94 LEU A CA 1
ATOM 729 C C . LEU A 1 94 ? -20.440 5.571 2.378 1.00 87.94 94 LEU A C 1
ATOM 731 O O . LEU A 1 94 ? -21.479 4.993 2.713 1.00 87.94 94 LEU A O 1
ATOM 735 N N . ALA A 1 95 ? -19.679 6.229 3.253 1.00 87.38 95 ALA A N 1
ATOM 736 C CA . ALA A 1 95 ? -19.956 6.342 4.682 1.00 87.38 95 ALA A CA 1
ATOM 737 C C . ALA A 1 95 ? -21.390 6.811 5.017 1.00 87.38 95 ALA A C 1
ATOM 739 O O . ALA A 1 95 ? -22.035 6.161 5.841 1.00 87.38 95 ALA A O 1
ATOM 740 N N . PRO A 1 96 ? -21.960 7.862 4.384 1.00 87.94 96 PRO A N 1
ATOM 741 C CA . PRO A 1 96 ? -23.331 8.285 4.682 1.00 87.94 96 PRO A CA 1
ATOM 742 C C . PRO A 1 96 ? -24.402 7.314 4.156 1.00 87.94 96 PRO A C 1
ATOM 744 O O . PRO A 1 96 ? -25.541 7.338 4.624 1.00 87.94 96 PRO A O 1
ATOM 747 N N . VAL A 1 97 ? -24.060 6.456 3.190 1.00 88.38 97 VAL A N 1
ATOM 748 C CA . VAL A 1 97 ? -25.001 5.526 2.546 1.00 88.38 97 VAL A CA 1
ATOM 749 C C . VAL A 1 97 ? -25.153 4.240 3.363 1.00 88.38 97 VAL A C 1
ATOM 751 O O . VAL A 1 97 ? -26.250 3.684 3.464 1.00 88.38 97 VAL A O 1
ATOM 754 N N . ILE A 1 98 ? -24.071 3.764 3.985 1.00 86.06 98 ILE A N 1
ATOM 755 C CA . ILE A 1 98 ? -24.047 2.485 4.702 1.00 86.06 98 ILE A CA 1
ATOM 756 C C . ILE A 1 98 ? -24.212 2.712 6.209 1.00 86.06 98 ILE A C 1
ATOM 758 O O . ILE A 1 98 ? -23.259 2.978 6.932 1.00 86.06 98 ILE A O 1
ATOM 762 N N . LYS A 1 99 ? -25.433 2.513 6.720 1.00 83.31 99 LYS A N 1
ATOM 763 C CA . LYS A 1 99 ? -25.741 2.673 8.159 1.00 83.31 99 LYS A CA 1
ATOM 764 C C . LYS A 1 99 ? -25.177 1.566 9.059 1.00 83.31 99 LYS A C 1
ATOM 766 O O . LYS A 1 99 ? -25.080 1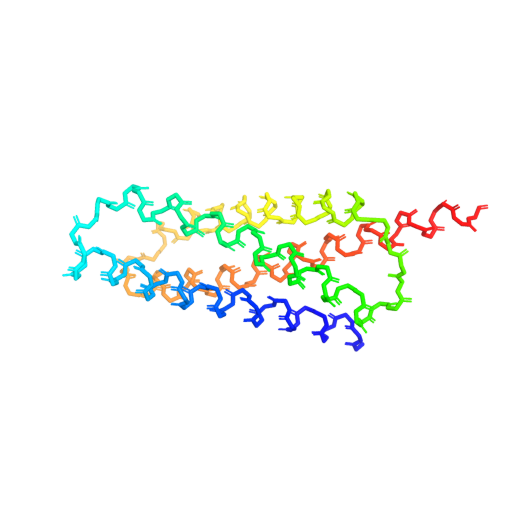.745 10.268 1.00 83.31 99 LYS A O 1
ATOM 771 N N . SER A 1 100 ? -24.858 0.399 8.498 1.00 89.00 100 SER A N 1
ATOM 772 C CA . SER A 1 100 ? -24.365 -0.751 9.262 1.00 89.00 100 SER A CA 1
ATOM 773 C C . SER A 1 100 ? -22.841 -0.796 9.265 1.00 89.00 100 SER A C 1
ATOM 775 O O . SER A 1 100 ? -22.211 -0.962 8.222 1.00 89.00 100 SER A O 1
ATOM 777 N N . THR A 1 101 ? -22.250 -0.733 10.457 1.00 85.31 101 THR A N 1
ATOM 778 C CA . THR A 1 101 ? -20.793 -0.756 10.661 1.00 85.31 101 THR A CA 1
ATOM 779 C C . THR A 1 101 ? -20.130 -2.022 10.121 1.00 85.31 101 THR A C 1
ATOM 781 O O . THR A 1 101 ? -19.055 -1.945 9.532 1.00 85.31 101 THR A O 1
ATOM 784 N N . LYS A 1 102 ? -20.776 -3.189 10.247 1.00 86.50 102 LYS A N 1
ATOM 785 C CA . LYS A 1 102 ? -20.248 -4.457 9.708 1.00 86.50 102 LYS A CA 1
ATOM 786 C C . LYS A 1 102 ? -20.227 -4.473 8.180 1.00 86.50 102 LYS A C 1
ATOM 788 O O . LYS A 1 102 ? -19.247 -4.904 7.583 1.00 86.50 102 LYS A O 1
ATOM 793 N N . LEU A 1 103 ? -21.300 -3.991 7.548 1.00 87.38 103 LEU A N 1
ATOM 794 C CA . LEU A 1 103 ? -21.373 -3.874 6.088 1.00 87.38 103 LEU A CA 1
ATOM 795 C C . LEU A 1 103 ? -20.345 -2.870 5.567 1.00 87.38 103 LEU A C 1
ATOM 797 O O . LEU A 1 103 ? -19.699 -3.146 4.562 1.00 87.38 103 LEU A O 1
ATOM 801 N N . PHE A 1 104 ? -20.146 -1.757 6.279 1.00 89.62 104 PHE A N 1
ATOM 802 C CA . PHE A 1 104 ? -19.130 -0.770 5.929 1.00 89.62 104 PHE A CA 1
ATOM 803 C C . PHE A 1 104 ? -17.713 -1.348 6.022 1.00 89.62 104 PHE A C 1
ATOM 805 O O . PHE A 1 104 ? -16.929 -1.162 5.101 1.00 89.62 104 PHE A O 1
ATOM 812 N N . GLN A 1 105 ? -17.396 -2.123 7.066 1.00 86.06 105 GLN A N 1
ATOM 813 C CA . GLN A 1 105 ? -16.097 -2.802 7.180 1.00 86.06 105 GLN A CA 1
ATOM 814 C C . GLN A 1 105 ? -15.837 -3.766 6.018 1.00 86.06 105 GLN A C 1
ATOM 816 O O . GLN A 1 105 ? -14.758 -3.750 5.432 1.00 86.06 105 GLN A O 1
ATOM 821 N N . VAL A 1 106 ? -16.825 -4.588 5.657 1.00 87.81 106 VAL A N 1
ATOM 822 C CA . VAL A 1 106 ? -16.691 -5.514 4.524 1.00 87.81 106 VAL A CA 1
ATOM 823 C C . VAL A 1 106 ? -16.529 -4.740 3.212 1.00 87.81 106 VAL A C 1
ATOM 825 O O . VAL A 1 106 ? -15.635 -5.048 2.428 1.00 87.81 106 VAL A O 1
ATOM 828 N N . ALA A 1 107 ? -17.343 -3.704 2.989 1.00 88.62 107 ALA A N 1
ATOM 829 C CA . ALA A 1 107 ? -17.251 -2.852 1.806 1.00 88.62 107 ALA A CA 1
ATOM 830 C C . ALA A 1 107 ? -15.889 -2.147 1.709 1.00 88.62 107 ALA A C 1
ATOM 832 O O . ALA A 1 107 ? -15.291 -2.145 0.638 1.00 88.62 107 ALA A O 1
ATOM 833 N N . SER A 1 108 ? -15.369 -1.626 2.822 1.00 87.69 108 SER A N 1
ATOM 834 C CA . SER A 1 108 ? -14.048 -0.995 2.916 1.00 87.69 108 SER A CA 1
ATOM 835 C C . SER A 1 108 ? -12.935 -1.942 2.465 1.00 87.69 108 SER A C 1
ATOM 837 O O . SER A 1 108 ? -12.075 -1.542 1.684 1.00 87.69 108 SER A O 1
ATOM 839 N N . VAL A 1 109 ? -12.976 -3.228 2.834 1.00 88.94 109 VAL A N 1
ATOM 840 C CA . VAL A 1 109 ? -11.998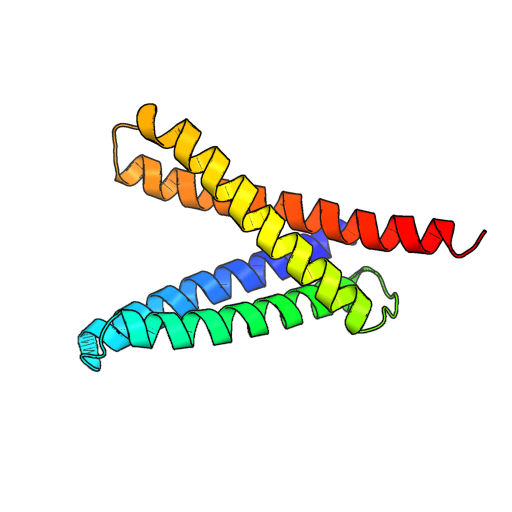 -4.209 2.326 1.00 88.94 109 VAL A CA 1
ATOM 841 C C . VAL A 1 109 ? -12.054 -4.300 0.798 1.00 88.94 109 VAL A C 1
ATOM 843 O O . VAL A 1 109 ? -11.015 -4.232 0.143 1.00 88.94 109 VAL A O 1
ATOM 846 N N . PHE A 1 110 ? -13.249 -4.395 0.207 1.00 90.12 110 PHE A N 1
ATOM 847 C CA . PHE A 1 110 ? -13.397 -4.456 -1.251 1.00 90.12 110 PHE A CA 1
ATOM 848 C C . PHE A 1 110 ? -12.984 -3.156 -1.954 1.00 90.12 110 PHE A C 1
ATOM 850 O O . PHE A 1 110 ? -12.336 -3.216 -2.999 1.00 90.12 110 PHE A O 1
ATOM 857 N N . ILE A 1 111 ? -13.313 -1.996 -1.380 1.00 91.81 111 ILE A N 1
ATOM 858 C CA . ILE A 1 111 ? -12.906 -0.679 -1.887 1.00 91.81 111 ILE A CA 1
ATOM 859 C C . ILE A 1 111 ? -11.385 -0.576 -1.892 1.00 91.81 111 ILE A C 1
ATOM 861 O O . ILE A 1 111 ? -10.802 -0.252 -2.925 1.00 91.81 111 ILE A O 1
ATOM 865 N N . ASN A 1 112 ? -10.737 -0.925 -0.779 1.00 91.75 112 ASN A N 1
ATOM 866 C CA . ASN A 1 112 ? -9.283 -0.919 -0.667 1.00 91.75 112 ASN A CA 1
ATOM 867 C C . ASN A 1 112 ? -8.641 -1.854 -1.697 1.00 91.75 112 ASN A C 1
ATOM 869 O O . ASN A 1 112 ? -7.712 -1.454 -2.395 1.00 91.75 112 ASN A O 1
ATOM 873 N N . PHE A 1 113 ? -9.179 -3.061 -1.877 1.00 90.25 113 PHE A N 1
ATOM 874 C CA . PHE A 1 113 ? -8.716 -3.996 -2.905 1.00 90.25 113 PHE A CA 1
ATOM 875 C C . PHE A 1 113 ? -8.825 -3.425 -4.323 1.00 90.25 113 PHE A C 1
ATOM 877 O O . PHE A 1 113 ? -7.865 -3.485 -5.096 1.00 90.25 113 PHE A O 1
ATOM 884 N N . ALA A 1 114 ? -9.982 -2.860 -4.668 1.00 91.56 114 ALA A N 1
ATOM 885 C CA . ALA A 1 114 ? -10.229 -2.291 -5.986 1.00 91.56 114 ALA A CA 1
ATOM 886 C C . ALA A 1 114 ? -9.353 -1.056 -6.247 1.00 91.56 114 ALA A C 1
ATOM 888 O O . ALA A 1 114 ? -8.725 -0.960 -7.303 1.00 91.56 114 ALA A O 1
ATOM 889 N N . ALA A 1 115 ? -9.253 -0.147 -5.275 1.00 92.88 115 ALA A N 1
ATOM 890 C CA . ALA A 1 115 ? -8.418 1.047 -5.349 1.00 92.88 115 ALA A CA 1
ATOM 891 C C . ALA A 1 115 ? -6.934 0.682 -5.484 1.00 92.88 115 ALA A C 1
ATOM 893 O O . ALA A 1 115 ? -6.222 1.239 -6.324 1.00 92.88 115 ALA A O 1
ATOM 894 N N . PHE A 1 116 ? -6.465 -0.299 -4.711 1.00 91.62 116 PHE A N 1
ATOM 895 C CA . PHE A 1 116 ? -5.082 -0.761 -4.763 1.00 91.62 116 PHE A CA 1
ATOM 896 C C . PHE A 1 116 ? -4.749 -1.391 -6.121 1.00 91.62 116 PHE A C 1
ATOM 898 O O . PHE A 1 116 ? -3.741 -1.050 -6.740 1.00 91.62 116 PHE A O 1
ATOM 905 N N . PHE A 1 117 ? -5.636 -2.245 -6.645 1.00 91.12 117 PHE A N 1
ATOM 906 C CA . PHE A 1 117 ? -5.491 -2.813 -7.986 1.00 91.12 117 PHE A CA 1
ATOM 907 C C . PHE A 1 117 ? -5.471 -1.731 -9.075 1.00 91.12 117 PHE A C 1
ATOM 909 O O . PHE A 1 117 ? -4.603 -1.738 -9.951 1.00 91.12 117 PHE A O 1
ATOM 916 N N . PHE A 1 118 ? -6.415 -0.791 -9.021 1.00 90.75 118 PHE A N 1
ATOM 917 C CA . PHE A 1 118 ? -6.560 0.271 -10.013 1.00 90.75 118 PHE A CA 1
ATOM 918 C C . PHE A 1 118 ? -5.344 1.205 -10.046 1.00 90.75 118 PHE A C 1
ATOM 920 O O . PHE A 1 118 ? -4.823 1.533 -11.112 1.00 90.75 118 PHE A O 1
ATOM 927 N N . THR A 1 119 ? -4.845 1.591 -8.876 1.00 91.31 119 THR A N 1
ATOM 928 C CA . THR A 1 119 ? -3.670 2.466 -8.751 1.00 91.31 119 THR A CA 1
ATOM 929 C C . THR A 1 119 ? -2.378 1.761 -9.146 1.00 91.31 119 THR A C 1
ATOM 931 O O . THR A 1 119 ? -1.547 2.362 -9.825 1.00 91.31 119 THR A O 1
ATOM 934 N N . TYR A 1 120 ? -2.228 0.467 -8.839 1.00 89.06 120 TYR A N 1
ATOM 935 C CA . TYR A 1 120 ? -1.144 -0.351 -9.388 1.00 89.06 120 TYR A CA 1
ATOM 936 C C . TYR A 1 120 ? -1.192 -0.394 -10.919 1.00 89.06 120 TYR A C 1
ATOM 938 O O . TYR A 1 120 ? -0.172 -0.183 -11.579 1.00 89.06 120 TYR A O 1
ATOM 946 N N . TRP A 1 121 ? -2.378 -0.621 -11.495 1.00 87.38 121 TRP A N 1
ATOM 947 C CA . TRP A 1 121 ? -2.557 -0.647 -12.945 1.00 87.38 121 TRP A CA 1
ATOM 948 C C . TRP A 1 121 ? -2.124 0.660 -13.608 1.00 87.38 121 TRP A C 1
ATOM 950 O O . TRP A 1 121 ? -1.373 0.628 -14.588 1.00 87.38 121 TRP A O 1
ATOM 960 N N . LEU A 1 122 ? -2.553 1.795 -13.052 1.00 87.94 122 LEU A N 1
ATOM 961 C CA . LEU A 1 122 ? -2.160 3.120 -13.520 1.00 87.94 122 LEU A CA 1
ATOM 962 C C . LEU A 1 122 ? -0.648 3.334 -13.425 1.00 87.94 122 LEU A C 1
ATOM 964 O O . LEU A 1 122 ? -0.033 3.710 -14.423 1.00 87.94 122 LEU A O 1
ATOM 968 N N . SER A 1 123 ? -0.036 3.043 -12.274 1.00 86.88 123 SER A N 1
ATOM 969 C CA . SER A 1 123 ? 1.403 3.243 -12.077 1.00 86.88 123 SER A CA 1
ATOM 970 C C . SER A 1 123 ? 2.249 2.391 -13.019 1.00 86.88 123 SER A C 1
ATOM 972 O O . SER A 1 123 ? 3.182 2.899 -13.640 1.00 86.88 123 SER A O 1
ATOM 974 N N . VAL A 1 124 ? 1.907 1.114 -13.202 1.00 84.50 124 VAL A N 1
ATOM 975 C CA . VAL A 1 124 ? 2.632 0.239 -14.135 1.00 84.50 124 VAL A CA 1
ATOM 976 C C . VAL A 1 124 ? 2.452 0.701 -15.580 1.00 84.50 124 VAL A C 1
ATOM 978 O O . VAL A 1 124 ? 3.427 0.759 -16.331 1.00 84.50 124 VAL A O 1
ATOM 981 N N . ARG A 1 125 ? 1.233 1.087 -15.986 1.00 83.31 125 ARG A N 1
ATOM 982 C CA . ARG A 1 125 ? 1.008 1.648 -17.327 1.00 83.31 125 ARG A CA 1
ATOM 983 C C . ARG A 1 125 ? 1.807 2.922 -17.556 1.00 83.31 125 ARG A C 1
ATOM 985 O O . ARG A 1 125 ? 2.377 3.070 -18.632 1.00 83.31 125 ARG A O 1
ATOM 992 N N . PHE A 1 126 ? 1.871 3.810 -16.570 1.00 81.56 126 PHE A N 1
ATOM 993 C CA . PHE A 1 126 ? 2.622 5.056 -16.672 1.00 81.56 126 PHE A CA 1
ATOM 994 C C . PHE A 1 126 ? 4.118 4.801 -16.905 1.00 81.56 126 PHE A C 1
ATOM 996 O O . PHE A 1 126 ? 4.707 5.392 -17.810 1.00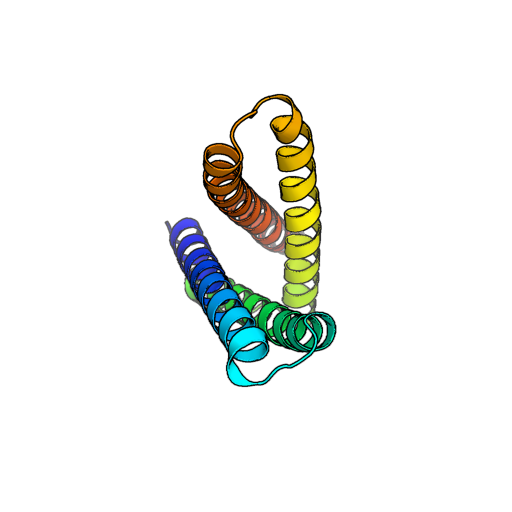 81.56 126 PHE A O 1
ATOM 1003 N N . ILE A 1 127 ? 4.717 3.865 -16.160 1.00 81.50 127 ILE A N 1
ATOM 1004 C CA . ILE A 1 127 ? 6.123 3.478 -16.348 1.00 81.50 127 ILE A CA 1
ATOM 1005 C C . ILE A 1 127 ? 6.359 2.896 -17.752 1.00 81.50 127 ILE A C 1
ATOM 1007 O O . ILE A 1 127 ? 7.300 3.299 -18.438 1.00 81.50 127 ILE A O 1
ATOM 1011 N N . LEU A 1 128 ? 5.497 1.975 -18.196 1.00 75.00 128 LEU A N 1
ATOM 1012 C CA . LEU A 1 128 ? 5.632 1.317 -19.502 1.00 75.00 128 LEU A CA 1
ATOM 1013 C C . LEU A 1 128 ? 5.452 2.294 -20.674 1.00 75.00 128 LEU A C 1
ATOM 1015 O O . LEU A 1 128 ? 6.180 2.214 -21.664 1.00 75.00 128 LEU A O 1
ATOM 1019 N N . LEU A 1 129 ? 4.495 3.222 -20.573 1.00 70.12 129 LEU A N 1
ATOM 1020 C CA . LEU A 1 129 ? 4.240 4.240 -21.598 1.00 70.12 129 LEU A CA 1
ATOM 1021 C C . LEU A 1 129 ? 5.398 5.233 -21.706 1.00 70.12 129 LEU A C 1
ATOM 1023 O O . LEU A 1 129 ? 5.830 5.540 -22.816 1.00 70.12 129 LEU A O 1
ATOM 1027 N N . ARG A 1 130 ? 5.945 5.686 -20.572 1.00 67.25 130 ARG A N 1
ATOM 1028 C CA . ARG A 1 130 ? 7.077 6.621 -20.553 1.00 67.25 130 ARG A CA 1
ATOM 1029 C C . ARG A 1 130 ? 8.320 6.025 -21.216 1.00 67.25 130 ARG A C 1
ATOM 1031 O O . ARG A 1 130 ? 8.993 6.720 -21.964 1.00 67.25 130 ARG A O 1
ATOM 1038 N N . ARG A 1 131 ? 8.581 4.727 -21.026 1.00 65.12 131 ARG A N 1
ATOM 1039 C CA . ARG A 1 131 ? 9.701 4.048 -21.695 1.00 65.12 131 ARG A CA 1
ATOM 1040 C C . ARG A 1 131 ? 9.501 3.918 -23.207 1.00 65.12 131 ARG A C 1
ATOM 1042 O O . ARG A 1 131 ? 10.454 4.107 -23.951 1.00 65.12 131 ARG A O 1
ATOM 1049 N N . ARG A 1 132 ? 8.280 3.627 -23.678 1.00 59.50 132 ARG A N 1
ATOM 1050 C CA . ARG A 1 132 ? 7.995 3.585 -25.126 1.00 59.50 132 ARG A CA 1
ATOM 1051 C C . ARG A 1 132 ? 8.187 4.940 -25.806 1.00 59.50 132 ARG A C 1
ATOM 1053 O O . ARG A 1 132 ? 8.569 4.955 -26.966 1.00 59.50 132 ARG A O 1
ATOM 1060 N N . GLY A 1 133 ? 7.941 6.040 -25.094 1.00 58.66 133 GLY A N 1
ATOM 1061 C CA . GLY A 1 133 ? 8.210 7.394 -25.588 1.00 58.66 133 GLY A CA 1
ATOM 1062 C C . GLY A 1 133 ? 9.686 7.810 -25.535 1.00 58.66 133 GLY A C 1
ATOM 1063 O O . GLY A 1 133 ? 10.074 8.692 -26.281 1.00 58.66 133 GLY A O 1
ATOM 1064 N N . GLU A 1 134 ? 10.508 7.181 -24.687 1.00 53.06 134 GLU A N 1
ATOM 1065 C CA . GLU A 1 134 ? 11.967 7.409 -24.618 1.00 53.06 134 GLU A CA 1
ATOM 1066 C C . GLU A 1 134 ? 12.753 6.571 -25.655 1.00 53.06 134 GLU A C 1
ATOM 1068 O O . GLU A 1 134 ? 13.955 6.768 -25.811 1.00 53.06 134 GLU A O 1
ATOM 1073 N N . ALA A 1 135 ? 12.104 5.621 -26.341 1.00 51.78 135 ALA A N 1
ATOM 1074 C CA . ALA A 1 135 ? 12.728 4.690 -27.291 1.00 51.78 135 ALA A CA 1
ATOM 1075 C C . ALA A 1 135 ? 12.379 4.957 -28.772 1.00 51.78 135 ALA A C 1
ATOM 1077 O O . ALA A 1 135 ? 12.685 4.117 -29.620 1.00 51.78 135 ALA A O 1
ATOM 1078 N N . GLY A 1 136 ? 11.715 6.077 -29.072 1.00 39.84 136 GLY A N 1
ATOM 1079 C CA . GLY A 1 136 ? 11.435 6.568 -30.427 1.00 39.84 136 GLY A CA 1
ATOM 1080 C C . GLY A 1 136 ? 12.084 7.923 -30.643 1.00 39.84 136 GLY A C 1
ATOM 1081 O O . GLY A 1 136 ? 12.483 8.182 -31.796 1.00 39.84 136 GLY A O 1
#

Foldseek 3Di:
DLLVQLLVQLLVLVVVLVVVLVVQQCCCVPPVVHDSVVSVVVSVVVNLVSNLVSQVCSCCVRVVDDDDSVLSNVLSVQLVVQLVVQLVVVLVVCVVVDPDPVVSVVVSVVSSSVSSSVSSVVSSVVSVVVVVVVVD